Protein AF-A0A2D7Y7D8-F1 (afdb_monomer)

Structure (mmCIF, N/CA/C/O backbone):
data_AF-A0A2D7Y7D8-F1
#
_entry.id   AF-A0A2D7Y7D8-F1
#
loop_
_atom_site.group_PDB
_atom_site.id
_atom_site.type_symbol
_atom_site.label_atom_id
_atom_site.label_alt_id
_atom_site.label_comp_id
_atom_site.label_asym_id
_atom_site.label_entity_id
_atom_site.label_seq_id
_atom_site.pdbx_PDB_ins_code
_atom_site.Cartn_x
_atom_site.Cartn_y
_atom_site.Cartn_z
_atom_site.occupancy
_atom_site.B_iso_or_equiv
_atom_site.auth_seq_id
_atom_site.auth_comp_id
_atom_site.auth_asym_id
_atom_site.auth_atom_id
_atom_site.pdbx_PDB_model_num
ATOM 1 N N . MET A 1 1 ? 5.379 -51.822 1.912 1.00 46.72 1 MET A N 1
ATOM 2 C CA . MET A 1 1 ? 4.355 -51.139 2.737 1.00 46.72 1 MET A CA 1
ATOM 3 C C . MET A 1 1 ? 4.712 -49.695 3.145 1.00 46.72 1 MET A C 1
ATOM 5 O O . MET A 1 1 ? 3.812 -48.999 3.579 1.00 46.72 1 MET A O 1
ATOM 9 N N . MET A 1 2 ? 5.951 -49.195 2.959 1.00 44.06 2 MET A N 1
ATOM 10 C CA . MET A 1 2 ? 6.386 -47.842 3.401 1.00 44.06 2 MET A CA 1
ATOM 11 C C . MET A 1 2 ? 6.453 -46.767 2.281 1.00 44.06 2 MET A C 1
ATOM 13 O O . MET A 1 2 ? 6.781 -45.622 2.553 1.00 44.06 2 MET A O 1
ATOM 17 N N . PHE A 1 3 ? 6.157 -47.098 1.015 1.00 42.62 3 PHE A N 1
ATOM 18 C CA . PHE A 1 3 ? 6.289 -46.154 -0.120 1.00 42.62 3 PHE A CA 1
ATOM 19 C C . PHE A 1 3 ? 4.970 -45.507 -0.575 1.00 42.62 3 PHE A C 1
ATOM 21 O O . PHE A 1 3 ? 4.984 -44.538 -1.328 1.00 42.62 3 PHE A O 1
ATOM 28 N N . PHE A 1 4 ? 3.827 -46.006 -0.096 1.00 38.84 4 PHE A N 1
ATOM 29 C CA . PHE A 1 4 ? 2.503 -45.505 -0.481 1.00 38.84 4 PHE A CA 1
ATOM 30 C C . PHE A 1 4 ? 2.173 -44.159 0.188 1.00 38.84 4 PHE A C 1
ATOM 32 O O . PHE A 1 4 ? 1.620 -43.263 -0.441 1.00 38.84 4 PHE A O 1
ATOM 39 N N . PHE A 1 5 ? 2.598 -43.972 1.442 1.00 34.97 5 PHE A N 1
ATOM 40 C CA . PHE A 1 5 ? 2.366 -42.733 2.191 1.00 34.97 5 PHE A CA 1
ATOM 41 C C . PHE A 1 5 ? 3.172 -41.540 1.656 1.00 34.97 5 PHE A C 1
ATOM 43 O O . PHE A 1 5 ? 2.684 -40.416 1.706 1.00 34.97 5 PHE A O 1
ATOM 50 N N . VAL A 1 6 ? 4.354 -41.768 1.071 1.00 47.09 6 VAL A N 1
ATOM 51 C CA . VAL A 1 6 ? 5.163 -40.693 0.464 1.00 47.09 6 VAL A CA 1
ATOM 52 C C . VAL A 1 6 ? 4.475 -40.133 -0.785 1.00 47.09 6 VAL A C 1
ATOM 54 O O . VAL A 1 6 ? 4.407 -38.921 -0.956 1.00 47.09 6 VAL A O 1
ATOM 57 N N . TRP A 1 7 ? 3.871 -40.994 -1.609 1.00 41.38 7 TRP A N 1
ATOM 58 C CA . TRP A 1 7 ? 3.142 -40.569 -2.809 1.00 41.38 7 TRP A CA 1
ATOM 59 C C . TRP A 1 7 ? 1.874 -39.766 -2.495 1.00 41.38 7 TRP A C 1
ATOM 61 O O . TRP A 1 7 ? 1.593 -38.785 -3.178 1.00 41.38 7 TRP A O 1
ATOM 71 N N . VAL A 1 8 ? 1.142 -40.124 -1.437 1.00 49.38 8 VAL A N 1
ATOM 72 C CA . VAL A 1 8 ? -0.073 -39.399 -1.021 1.00 49.38 8 VAL A CA 1
ATOM 73 C C . VAL A 1 8 ? 0.263 -38.017 -0.451 1.00 49.38 8 VAL A C 1
ATOM 75 O O . VAL A 1 8 ? -0.424 -37.045 -0.758 1.00 49.38 8 VAL A O 1
ATOM 78 N N . ILE A 1 9 ? 1.346 -37.899 0.323 1.00 47.47 9 ILE A N 1
ATOM 79 C CA . ILE A 1 9 ? 1.770 -36.615 0.898 1.00 47.47 9 ILE A CA 1
ATOM 80 C C . ILE A 1 9 ? 2.345 -35.699 -0.194 1.00 47.47 9 ILE A C 1
ATOM 82 O O . ILE A 1 9 ? 1.999 -34.521 -0.239 1.00 47.47 9 ILE A O 1
ATOM 86 N N . SER A 1 10 ? 3.139 -36.225 -1.134 1.00 43.53 10 SER A N 1
ATOM 87 C CA . SER A 1 10 ? 3.624 -35.445 -2.281 1.00 43.53 10 SER A CA 1
ATOM 88 C C . SER A 1 10 ? 2.491 -35.017 -3.219 1.00 43.53 10 SER A C 1
ATOM 90 O O . SER A 1 10 ? 2.490 -33.876 -3.669 1.00 43.53 10 SER A O 1
ATOM 92 N N . ALA A 1 11 ? 1.488 -35.869 -3.459 1.00 52.97 11 ALA A N 1
ATOM 93 C CA . ALA A 1 11 ? 0.309 -35.500 -4.242 1.00 52.97 11 ALA A CA 1
ATOM 94 C C . ALA A 1 11 ? -0.536 -34.422 -3.544 1.00 52.97 11 ALA A C 1
ATOM 96 O O . ALA A 1 11 ? -1.036 -33.522 -4.212 1.00 52.97 11 ALA A O 1
ATOM 97 N N . ALA A 1 12 ? -0.653 -34.456 -2.213 1.00 51.31 12 ALA A N 1
ATOM 98 C CA . ALA A 1 12 ? -1.360 -33.430 -1.450 1.00 51.31 12 ALA A CA 1
ATOM 99 C C . ALA A 1 12 ? -0.621 -32.083 -1.470 1.00 51.31 12 ALA A C 1
ATOM 101 O O . ALA A 1 12 ? -1.248 -31.053 -1.702 1.00 51.31 12 ALA A O 1
ATOM 102 N N . VAL A 1 13 ? 0.708 -32.086 -1.308 1.00 53.34 13 VAL A N 1
ATOM 103 C CA . VAL A 1 13 ? 1.523 -30.864 -1.394 1.00 53.34 13 VAL A CA 1
ATOM 104 C C . VAL A 1 13 ? 1.491 -30.293 -2.808 1.00 53.34 13 VAL A C 1
ATOM 106 O O . VAL A 1 13 ? 1.259 -29.102 -2.959 1.00 53.34 13 VAL A O 1
ATOM 109 N N . VAL A 1 14 ? 1.620 -31.124 -3.847 1.00 55.75 14 VAL A N 1
ATOM 110 C CA . VAL A 1 14 ? 1.526 -30.664 -5.240 1.00 55.75 14 VAL A CA 1
ATOM 111 C C . VAL A 1 14 ? 0.123 -30.159 -5.555 1.00 55.75 14 VAL A C 1
ATOM 113 O O . VAL A 1 14 ? 0.012 -29.108 -6.161 1.00 55.75 14 VAL A O 1
ATOM 116 N N . THR A 1 15 ? -0.946 -30.818 -5.104 1.00 53.66 15 THR A N 1
ATOM 117 C CA . THR A 1 15 ? -2.326 -30.369 -5.368 1.00 53.66 15 THR A CA 1
ATOM 118 C C . THR A 1 15 ? -2.650 -29.066 -4.637 1.00 53.66 15 THR A C 1
ATOM 120 O O . THR A 1 15 ? -3.252 -28.174 -5.225 1.00 53.66 15 THR A O 1
ATOM 123 N N . VAL A 1 16 ? -2.213 -28.909 -3.384 1.00 56.31 16 VAL A N 1
ATOM 124 C CA . VAL A 1 16 ? -2.367 -27.654 -2.629 1.00 56.31 16 VAL A CA 1
ATOM 125 C C . VAL A 1 16 ? -1.513 -26.548 -3.241 1.00 56.31 16 VAL A C 1
ATOM 127 O O . VAL A 1 16 ? -2.012 -25.444 -3.430 1.00 56.31 16 VAL A O 1
ATOM 130 N N . SER A 1 17 ? -0.266 -26.831 -3.620 1.00 54.75 17 SER A N 1
ATOM 131 C CA . SER A 1 17 ? 0.581 -25.873 -4.330 1.00 54.75 17 SER A CA 1
ATOM 132 C C . SER A 1 17 ? -0.008 -25.496 -5.683 1.00 54.75 17 SER A C 1
ATOM 134 O O . SER A 1 17 ? -0.033 -24.318 -5.989 1.00 54.75 17 SER A O 1
ATOM 136 N N . TYR A 1 18 ? -0.555 -26.435 -6.454 1.00 56.44 18 TYR A N 1
ATOM 137 C CA . TYR A 1 18 ? -1.160 -26.154 -7.758 1.00 56.44 18 TYR A CA 1
ATOM 138 C C . TYR A 1 18 ? -2.488 -25.402 -7.626 1.00 56.44 18 TYR A C 1
ATOM 140 O O . TYR A 1 18 ? -2.780 -24.551 -8.453 1.00 56.44 18 TYR A O 1
ATOM 148 N N . LEU A 1 19 ? -3.272 -25.644 -6.569 1.00 55.91 19 L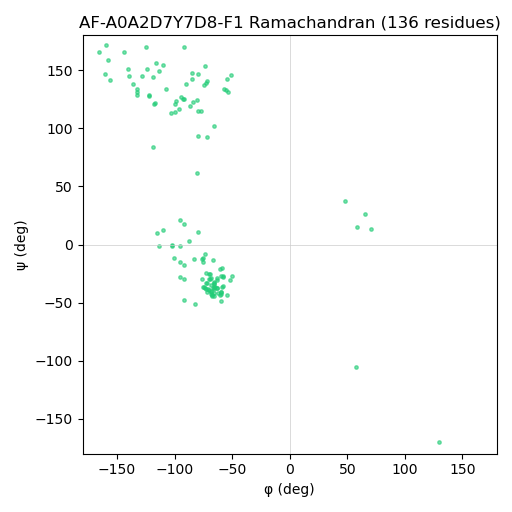EU A N 1
ATOM 149 C CA . LEU A 1 19 ? -4.485 -24.872 -6.268 1.00 55.91 19 LEU A CA 1
ATOM 150 C C . LEU A 1 19 ? -4.169 -23.462 -5.744 1.00 55.91 19 LEU A C 1
ATOM 152 O O . LEU A 1 19 ? -4.905 -22.524 -6.043 1.00 55.91 19 LEU A O 1
ATOM 156 N N . LEU A 1 20 ? -3.072 -23.287 -5.001 1.00 58.81 20 LEU A N 1
ATOM 157 C CA . LEU A 1 20 ? -2.574 -21.971 -4.584 1.00 58.81 20 LEU A CA 1
ATOM 158 C C . LEU A 1 20 ? -1.916 -21.212 -5.748 1.00 58.81 20 LEU A C 1
ATOM 160 O O . LEU A 1 20 ? -2.098 -20.004 -5.858 1.00 58.81 20 LEU A O 1
ATOM 164 N N . GLU A 1 21 ? -1.207 -21.909 -6.638 1.00 54.25 21 GLU A N 1
ATOM 165 C CA . GLU A 1 21 ? -0.576 -21.339 -7.834 1.00 54.25 21 GLU A CA 1
ATOM 166 C C . GLU A 1 21 ? -1.617 -21.003 -8.908 1.00 54.25 21 GLU A C 1
ATOM 168 O O . GLU A 1 21 ? -1.533 -19.950 -9.530 1.00 54.25 21 GLU A O 1
ATOM 173 N N . ALA A 1 22 ? -2.660 -21.822 -9.075 1.00 52.16 22 ALA A N 1
ATOM 174 C CA . ALA A 1 22 ? -3.799 -21.507 -9.937 1.00 52.16 22 ALA A CA 1
ATOM 175 C C . ALA A 1 22 ? -4.547 -20.261 -9.436 1.00 52.16 22 ALA A C 1
ATOM 177 O O . ALA A 1 22 ? -4.902 -19.407 -10.239 1.00 52.16 22 ALA A O 1
ATOM 178 N N . ARG A 1 23 ? -4.671 -20.078 -8.111 1.00 53.41 23 ARG A N 1
ATOM 179 C CA . ARG A 1 23 ? -5.191 -18.828 -7.525 1.00 53.41 23 ARG A CA 1
ATOM 180 C C . ARG A 1 23 ? -4.254 -17.625 -7.667 1.00 53.41 23 ARG A C 1
ATOM 182 O O . ARG A 1 23 ? -4.739 -16.501 -7.638 1.00 53.41 23 ARG A O 1
ATOM 189 N N . ARG A 1 24 ? -2.937 -17.830 -7.791 1.00 52.50 24 ARG A N 1
ATOM 190 C CA . ARG A 1 24 ? -1.992 -16.761 -8.172 1.00 52.50 24 ARG A CA 1
ATOM 191 C C . ARG A 1 24 ? -2.045 -16.449 -9.662 1.00 52.50 24 ARG A C 1
ATOM 193 O O . ARG A 1 24 ? -1.805 -15.314 -10.052 1.00 52.50 24 ARG A O 1
ATOM 200 N N . SER A 1 25 ? -2.385 -17.440 -10.480 1.00 44.62 25 SER A N 1
ATOM 201 C CA . SER A 1 25 ? -2.486 -17.309 -11.935 1.00 44.62 25 SER A CA 1
ATOM 202 C C . SER A 1 25 ? -3.675 -16.435 -12.354 1.00 44.62 25 SER A C 1
ATOM 204 O O . SER A 1 25 ? -3.593 -15.769 -13.378 1.00 44.62 25 SER A O 1
ATOM 206 N N . ASP A 1 26 ? -4.722 -16.334 -11.527 1.00 45.25 26 ASP A N 1
ATOM 207 C CA . ASP A 1 26 ? -5.797 -15.336 -11.683 1.00 45.25 26 ASP A CA 1
ATOM 208 C C . ASP A 1 26 ? -5.325 -13.878 -11.460 1.00 45.25 26 ASP A C 1
ATOM 210 O O . ASP A 1 26 ? -6.014 -12.934 -11.839 1.00 45.25 26 ASP A O 1
ATOM 214 N N . GLY A 1 27 ? -4.126 -13.656 -10.902 1.00 42.94 27 GLY A N 1
ATOM 215 C CA . GLY A 1 27 ? -3.497 -12.330 -10.836 1.00 42.94 27 GLY A CA 1
ATOM 216 C C . GLY A 1 27 ? -2.941 -11.838 -12.180 1.00 42.94 27 GLY A C 1
ATOM 217 O O . GLY A 1 27 ? -2.530 -10.682 -12.284 1.00 42.94 27 GLY A O 1
ATOM 218 N N . ALA A 1 28 ? -2.928 -12.691 -13.213 1.00 43.56 28 ALA A N 1
ATOM 219 C CA . ALA A 1 28 ? -2.267 -12.426 -14.490 1.00 43.56 28 ALA A CA 1
ATOM 220 C C . ALA A 1 28 ? -3.010 -11.442 -15.417 1.00 43.56 28 ALA A C 1
ATOM 222 O O . ALA A 1 28 ? -2.395 -10.952 -16.361 1.00 43.56 28 ALA A O 1
ATOM 223 N N . GLU A 1 29 ? -4.272 -11.090 -15.141 1.00 40.62 29 GLU A N 1
ATOM 224 C CA . GLU A 1 29 ? -5.015 -10.084 -15.932 1.00 40.62 29 GLU A CA 1
ATOM 225 C C . GLU A 1 29 ? -5.340 -8.796 -15.145 1.00 40.62 29 GLU A C 1
ATOM 227 O O . GLU A 1 29 ? -5.883 -7.843 -15.698 1.00 40.62 29 GLU A O 1
ATOM 232 N N . ALA A 1 30 ? -4.962 -8.715 -13.862 1.00 41.19 30 ALA A N 1
ATOM 233 C CA . ALA A 1 30 ? -5.316 -7.610 -12.958 1.00 41.19 30 ALA A CA 1
ATOM 234 C C . ALA A 1 30 ? -4.242 -6.507 -12.851 1.00 41.19 30 ALA A C 1
ATOM 236 O O . ALA A 1 30 ? -4.214 -5.734 -11.894 1.00 41.19 30 ALA A O 1
ATOM 237 N N . GLY A 1 31 ? -3.357 -6.405 -13.841 1.00 44.72 31 GLY A N 1
ATOM 238 C CA . GLY A 1 31 ? -2.549 -5.211 -14.068 1.00 44.72 31 GLY A CA 1
ATOM 239 C C . GLY A 1 31 ? -3.366 -4.161 -14.815 1.00 44.72 31 GLY A C 1
ATOM 240 O O . GLY A 1 31 ? -3.010 -3.819 -15.937 1.00 44.72 31 GLY A O 1
ATOM 241 N N . ALA A 1 32 ? -4.472 -3.678 -14.238 1.00 48.97 32 ALA A N 1
ATOM 242 C CA . ALA A 1 32 ? -5.119 -2.483 -14.774 1.00 48.97 32 ALA A CA 1
ATOM 243 C C . ALA A 1 32 ? -4.048 -1.376 -14.848 1.00 48.97 32 ALA A C 1
ATOM 245 O O . ALA A 1 32 ? -3.213 -1.232 -13.959 1.00 48.97 32 ALA A O 1
ATOM 246 N N . GLU A 1 33 ? -3.933 -0.700 -15.980 1.00 56.22 33 GLU A N 1
ATOM 247 C CA . GLU A 1 33 ? -2.739 0.084 -16.289 1.00 56.22 33 GLU A CA 1
ATOM 248 C C . GLU A 1 33 ? -2.593 1.266 -15.318 1.00 56.22 33 GLU A C 1
ATOM 250 O O . GLU A 1 33 ? -3.257 2.293 -15.460 1.00 56.22 33 GLU A O 1
ATOM 255 N N . ALA A 1 34 ? -1.701 1.146 -14.327 1.00 60.44 34 ALA A N 1
ATOM 256 C CA . ALA A 1 34 ? -1.222 2.312 -13.599 1.00 60.44 34 ALA A CA 1
ATOM 257 C C . ALA A 1 34 ? -0.664 3.303 -14.624 1.00 60.44 34 ALA A C 1
ATOM 259 O O . ALA A 1 34 ? 0.092 2.901 -15.519 1.00 60.44 34 ALA A O 1
ATOM 260 N N . LEU A 1 35 ? -1.035 4.585 -14.504 1.00 71.12 35 LEU A N 1
ATOM 261 C CA . LEU A 1 35 ? -0.709 5.575 -15.529 1.00 71.12 35 LEU A CA 1
ATOM 262 C C . LEU A 1 35 ? 0.793 5.543 -15.867 1.00 71.12 35 LEU A C 1
ATOM 264 O O . LEU A 1 35 ? 1.626 5.391 -14.962 1.00 71.12 35 LEU A O 1
ATOM 268 N N . PRO A 1 36 ? 1.170 5.794 -17.139 1.00 75.38 36 PRO A N 1
ATOM 269 C CA . PRO A 1 36 ? 2.567 5.827 -17.569 1.00 75.38 36 PRO A CA 1
ATOM 270 C C . PRO A 1 36 ? 3.461 6.716 -16.694 1.00 75.38 36 PRO A C 1
ATOM 272 O O . PRO A 1 36 ? 4.644 6.439 -16.552 1.00 75.38 36 PRO A O 1
ATOM 275 N N . ALA A 1 37 ? 2.901 7.747 -16.051 1.00 81.25 37 ALA A N 1
ATOM 276 C CA . ALA A 1 37 ? 3.617 8.627 -15.129 1.00 81.25 37 ALA A CA 1
ATOM 277 C C . ALA A 1 37 ? 4.257 7.898 -13.929 1.00 81.25 37 ALA A C 1
ATOM 279 O O . ALA A 1 37 ? 5.342 8.292 -13.492 1.00 81.25 37 ALA A O 1
ATOM 280 N N . LEU A 1 38 ? 3.601 6.861 -13.393 1.00 86.38 38 LEU A N 1
ATOM 281 C CA . LEU A 1 38 ? 4.138 6.030 -12.312 1.00 86.38 38 LEU A CA 1
ATOM 282 C C . LEU A 1 38 ? 5.074 4.962 -12.885 1.00 86.38 38 LEU A C 1
ATOM 284 O O . LEU A 1 38 ? 6.225 4.844 -12.465 1.00 86.38 38 LEU A O 1
ATOM 288 N N . THR A 1 39 ? 4.593 4.229 -13.889 1.00 85.19 39 THR A N 1
ATOM 289 C CA . THR A 1 39 ? 5.292 3.077 -14.468 1.00 85.19 39 THR A CA 1
ATOM 290 C C . THR A 1 39 ? 6.594 3.471 -15.171 1.00 85.19 39 THR A C 1
ATOM 292 O O . THR A 1 39 ? 7.581 2.744 -15.088 1.00 85.19 39 THR A O 1
ATOM 295 N N . ASP A 1 40 ? 6.672 4.642 -15.805 1.00 87.88 40 ASP A N 1
ATOM 296 C CA . ASP A 1 40 ? 7.902 5.107 -16.457 1.00 87.88 40 ASP A CA 1
ATOM 297 C C . ASP A 1 40 ? 9.018 5.446 -15.455 1.00 87.88 40 ASP A C 1
ATOM 299 O O . ASP A 1 40 ? 10.201 5.250 -15.733 1.00 87.88 40 ASP A O 1
ATOM 303 N N . LYS A 1 41 ? 8.665 5.856 -14.234 1.00 88.00 41 LYS A N 1
ATOM 304 C CA . LYS A 1 41 ? 9.656 6.108 -13.178 1.00 88.00 41 LYS A CA 1
ATOM 305 C C . LYS A 1 41 ? 10.213 4.823 -12.567 1.00 88.00 41 LYS A C 1
ATOM 307 O O . LYS A 1 41 ? 11.239 4.876 -11.891 1.00 88.00 41 LYS A O 1
ATOM 312 N N . LEU A 1 42 ? 9.565 3.678 -12.793 1.00 89.81 42 LEU A N 1
ATOM 313 C CA . LEU A 1 42 ? 10.007 2.398 -12.252 1.00 89.81 42 LEU A CA 1
ATOM 314 C C . LEU A 1 42 ? 11.153 1.787 -13.078 1.00 89.81 42 LEU A C 1
ATOM 316 O O . LEU A 1 42 ? 11.174 1.898 -14.312 1.00 89.81 42 LEU A O 1
ATOM 320 N N . PRO A 1 43 ? 12.081 1.060 -12.425 1.00 87.62 43 PRO A N 1
ATOM 321 C CA . PRO A 1 43 ? 13.056 0.224 -13.115 1.00 87.62 43 PRO A CA 1
ATOM 322 C C . PRO A 1 43 ? 12.368 -0.769 -14.056 1.00 87.62 43 PRO A C 1
ATOM 324 O O . PRO A 1 43 ? 11.344 -1.352 -13.704 1.00 87.62 43 PRO A O 1
ATOM 327 N N . HIS A 1 44 ? 12.963 -1.033 -15.225 1.00 85.88 44 HIS A N 1
ATOM 328 C CA . HIS A 1 44 ? 12.354 -1.858 -16.283 1.00 85.88 44 HIS A CA 1
ATOM 329 C C . HIS A 1 44 ? 11.859 -3.238 -15.808 1.00 85.88 44 HIS A C 1
ATOM 331 O O . HIS A 1 44 ? 10.873 -3.755 -16.327 1.00 85.88 44 HIS A O 1
ATOM 337 N N . ARG A 1 45 ? 12.518 -3.819 -14.797 1.00 86.50 45 ARG A N 1
ATOM 338 C CA . ARG A 1 45 ? 12.145 -5.115 -14.210 1.00 86.50 45 ARG A CA 1
ATOM 339 C C . ARG A 1 45 ? 10.794 -5.084 -13.489 1.00 86.50 45 ARG A C 1
ATOM 341 O O . ARG A 1 45 ? 10.092 -6.081 -13.537 1.00 86.50 45 ARG A O 1
ATOM 348 N N . LEU A 1 46 ? 10.434 -3.956 -12.871 1.00 87.81 46 LEU A N 1
ATOM 349 C CA . LEU A 1 46 ? 9.221 -3.812 -12.057 1.00 87.81 46 LEU A CA 1
ATOM 350 C C . LEU A 1 46 ? 8.038 -3.228 -12.839 1.00 87.81 46 LEU A C 1
ATOM 352 O O . LEU A 1 46 ? 6.904 -3.328 -12.393 1.00 87.81 46 LEU A O 1
ATOM 356 N N . ARG A 1 47 ? 8.276 -2.637 -14.022 1.00 85.81 47 ARG A N 1
ATOM 357 C CA . ARG A 1 47 ? 7.233 -1.969 -14.832 1.00 85.81 47 ARG A CA 1
ATOM 358 C C . ARG A 1 47 ? 6.063 -2.872 -15.227 1.00 85.81 47 ARG A C 1
ATOM 360 O O . ARG A 1 47 ? 4.982 -2.373 -15.500 1.00 85.81 47 ARG A O 1
ATOM 367 N N . ARG A 1 48 ? 6.307 -4.179 -15.329 1.00 83.75 48 ARG A N 1
ATOM 368 C CA . ARG A 1 48 ? 5.307 -5.190 -15.709 1.00 83.75 48 ARG A CA 1
ATOM 369 C C . ARG A 1 48 ? 4.782 -5.981 -14.514 1.00 83.75 48 ARG A C 1
ATOM 371 O O . ARG A 1 48 ? 3.986 -6.892 -14.697 1.00 83.75 48 ARG A O 1
ATOM 378 N N . SER A 1 49 ? 5.274 -5.686 -13.316 1.00 86.75 49 SER A N 1
ATOM 379 C CA . SER A 1 49 ? 4.907 -6.417 -12.113 1.00 86.75 49 SER A CA 1
ATOM 380 C C . SER A 1 49 ? 3.689 -5.765 -11.462 1.00 86.75 49 SER A C 1
ATOM 382 O O . SER A 1 49 ? 3.646 -4.534 -11.385 1.00 86.75 49 SER A O 1
ATOM 384 N N . PRO A 1 50 ? 2.718 -6.554 -10.969 1.00 87.19 50 PRO A N 1
ATOM 385 C CA . PRO A 1 50 ? 1.564 -6.013 -10.265 1.00 87.19 50 PRO A CA 1
ATOM 386 C C . PRO A 1 50 ? 1.996 -5.166 -9.068 1.00 87.19 50 PRO A C 1
ATOM 388 O O . PRO A 1 50 ? 2.869 -5.565 -8.288 1.00 87.19 50 PRO A O 1
ATOM 391 N N . ILE A 1 51 ? 1.386 -3.989 -8.928 1.00 91.94 51 ILE A N 1
ATOM 392 C CA . ILE A 1 51 ? 1.625 -3.097 -7.794 1.00 91.94 51 ILE A CA 1
ATOM 393 C C . ILE A 1 51 ? 0.802 -3.601 -6.612 1.00 91.94 51 ILE A C 1
ATOM 395 O O . ILE A 1 51 ? -0.416 -3.726 -6.697 1.00 91.94 51 ILE A O 1
ATOM 399 N N . LEU A 1 52 ? 1.475 -3.856 -5.495 1.00 93.06 52 LEU A N 1
ATOM 400 C CA . LEU A 1 52 ? 0.865 -4.338 -4.262 1.00 93.06 52 LEU A CA 1
ATOM 401 C C . LEU A 1 52 ? 0.463 -3.183 -3.343 1.00 93.06 52 LEU A C 1
ATOM 403 O O . LEU A 1 52 ? -0.646 -3.146 -2.812 1.00 93.06 52 LEU A O 1
ATOM 407 N N . ALA A 1 53 ? 1.379 -2.236 -3.144 1.00 94.25 53 ALA A N 1
ATOM 408 C CA . ALA A 1 53 ? 1.172 -1.090 -2.273 1.00 94.25 53 ALA A CA 1
ATOM 409 C C . ALA A 1 53 ? 2.099 0.070 -2.632 1.00 94.25 53 ALA A C 1
ATOM 411 O O . ALA A 1 53 ? 3.161 -0.111 -3.228 1.00 94.25 53 ALA A O 1
ATOM 412 N N . LEU A 1 54 ? 1.702 1.267 -2.215 1.00 95.00 54 LEU A N 1
ATOM 413 C CA . LEU A 1 54 ? 2.477 2.493 -2.328 1.00 95.00 54 LEU A CA 1
ATOM 414 C C . LEU A 1 54 ? 2.666 3.094 -0.938 1.00 95.00 54 LEU A C 1
ATOM 416 O O . LEU A 1 54 ? 1.684 3.329 -0.230 1.00 95.00 54 LEU A O 1
ATOM 420 N N . THR A 1 55 ? 3.910 3.406 -0.591 1.00 94.06 55 THR A N 1
ATOM 421 C CA . THR A 1 55 ? 4.278 3.989 0.701 1.00 94.06 55 THR A CA 1
ATOM 422 C C . THR A 1 55 ? 4.988 5.319 0.486 1.00 94.06 55 THR A C 1
ATOM 424 O O . THR A 1 55 ? 5.949 5.406 -0.273 1.00 94.06 55 THR A O 1
ATOM 427 N N . ALA A 1 56 ? 4.520 6.376 1.145 1.00 93.25 56 ALA A N 1
ATOM 428 C CA . ALA A 1 56 ? 5.165 7.684 1.101 1.00 93.25 56 ALA A CA 1
ATOM 429 C C . ALA A 1 56 ? 6.298 7.767 2.131 1.00 93.25 56 ALA A C 1
ATOM 431 O O . ALA A 1 56 ? 6.049 7.633 3.332 1.00 93.25 56 ALA A O 1
ATOM 432 N N . GLU A 1 57 ? 7.502 8.066 1.654 1.00 91.88 57 GLU A N 1
ATOM 433 C CA . GLU A 1 57 ? 8.701 8.351 2.444 1.00 91.88 57 GLU A CA 1
ATOM 434 C C . GLU A 1 57 ? 9.155 9.784 2.123 1.00 91.88 57 GLU A C 1
ATOM 436 O O . GLU A 1 57 ? 9.970 10.027 1.232 1.00 91.88 57 GLU A O 1
ATOM 441 N N . ASP A 1 58 ? 8.555 10.760 2.808 1.00 86.81 58 ASP A N 1
ATOM 442 C CA . ASP A 1 58 ? 8.768 12.196 2.585 1.00 86.81 58 ASP A CA 1
ATOM 443 C C . ASP A 1 58 ? 8.456 12.647 1.143 1.00 86.81 58 ASP A C 1
ATOM 445 O O . ASP A 1 58 ? 7.292 12.777 0.758 1.00 86.81 58 ASP A O 1
ATOM 449 N N . HIS A 1 59 ? 9.498 12.919 0.353 1.00 87.44 59 HIS A N 1
ATOM 450 C CA . HIS A 1 59 ? 9.408 13.357 -1.045 1.00 87.44 59 HIS A CA 1
ATOM 451 C C . HIS A 1 59 ? 9.544 12.196 -2.033 1.00 87.44 59 HIS A C 1
ATOM 453 O O . HIS A 1 59 ? 9.479 12.404 -3.247 1.00 87.44 59 HIS A O 1
ATOM 459 N N . TYR A 1 60 ? 9.739 10.990 -1.510 1.00 92.00 60 TYR A N 1
ATOM 460 C CA . TYR A 1 60 ? 9.864 9.773 -2.276 1.00 92.00 60 TYR A CA 1
ATOM 461 C C . TYR A 1 60 ? 8.641 8.884 -2.080 1.00 92.00 60 TYR A C 1
ATOM 463 O O . TYR A 1 60 ? 7.951 8.916 -1.057 1.00 92.00 60 TYR A O 1
ATOM 471 N N . LEU A 1 61 ? 8.396 8.060 -3.086 1.00 94.12 61 LEU A N 1
ATOM 472 C CA . LEU A 1 61 ? 7.372 7.040 -3.073 1.00 94.12 61 LEU A CA 1
ATOM 473 C C . LEU A 1 61 ? 8.040 5.685 -3.225 1.00 94.12 61 LEU A C 1
ATOM 475 O O . LEU A 1 61 ? 8.711 5.431 -4.227 1.00 94.12 61 LEU A O 1
ATOM 479 N N . ARG A 1 62 ? 7.832 4.811 -2.248 1.00 94.62 62 ARG A N 1
ATOM 480 C CA . ARG A 1 62 ? 8.171 3.403 -2.373 1.00 94.62 62 ARG A CA 1
ATOM 481 C C . ARG A 1 62 ? 7.008 2.670 -3.016 1.00 94.62 62 ARG A C 1
ATOM 483 O O . ARG A 1 62 ? 5.897 2.657 -2.489 1.00 94.62 62 ARG A O 1
ATOM 490 N N . VAL A 1 63 ? 7.276 2.071 -4.164 1.00 94.50 63 VAL A N 1
ATOM 491 C CA . VAL A 1 63 ? 6.339 1.234 -4.904 1.00 94.50 63 VAL A CA 1
ATOM 492 C C . VAL A 1 63 ? 6.686 -0.210 -4.607 1.00 94.50 63 VAL A C 1
ATOM 494 O O . VAL A 1 63 ? 7.765 -0.672 -4.969 1.00 94.50 63 VAL A O 1
ATOM 497 N N . HIS A 1 64 ? 5.782 -0.912 -3.938 1.00 92.69 64 HIS A N 1
ATOM 498 C CA . HIS A 1 64 ? 5.904 -2.336 -3.671 1.00 92.69 64 HIS A CA 1
ATOM 499 C C . HIS A 1 64 ? 5.212 -3.103 -4.792 1.00 92.69 64 HIS A C 1
ATOM 501 O O . HIS A 1 64 ? 4.031 -2.883 -5.056 1.00 92.69 64 HIS A O 1
ATOM 507 N N . THR A 1 65 ? 5.934 -4.011 -5.434 1.00 92.12 65 THR A N 1
ATOM 508 C CA . THR A 1 65 ? 5.420 -4.907 -6.475 1.00 92.12 65 THR A CA 1
ATOM 509 C C . THR A 1 65 ? 5.714 -6.356 -6.103 1.00 92.12 65 THR A C 1
ATOM 511 O O . THR A 1 65 ? 6.492 -6.619 -5.184 1.00 92.12 65 THR A O 1
ATOM 514 N N . GLU A 1 66 ? 5.140 -7.315 -6.827 1.00 87.94 66 GLU A N 1
ATOM 515 C CA . GLU A 1 66 ? 5.472 -8.733 -6.616 1.00 87.94 66 GLU A CA 1
ATOM 516 C C . GLU A 1 66 ? 6.937 -9.076 -6.922 1.00 87.94 66 GLU A C 1
ATOM 518 O O . GLU A 1 66 ? 7.503 -9.974 -6.304 1.00 87.94 66 GLU A O 1
ATOM 523 N N . ALA A 1 67 ? 7.582 -8.345 -7.837 1.00 87.81 67 ALA A N 1
ATOM 524 C CA . ALA A 1 67 ? 8.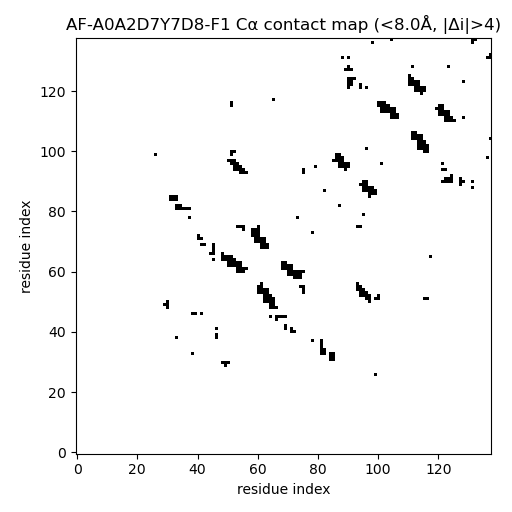980 -8.579 -8.208 1.00 87.81 67 ALA A CA 1
ATOM 525 C C . ALA A 1 67 ? 9.991 -7.826 -7.321 1.00 87.81 67 ALA A C 1
ATOM 527 O O . ALA A 1 67 ? 11.195 -7.886 -7.579 1.00 87.81 67 ALA A O 1
ATOM 528 N N . GLY A 1 68 ? 9.517 -7.109 -6.298 1.00 90.06 68 GLY A N 1
ATOM 529 C CA . GLY A 1 68 ? 10.331 -6.304 -5.388 1.00 90.06 68 GLY A CA 1
ATOM 530 C C . GLY A 1 68 ? 9.801 -4.883 -5.229 1.00 90.06 68 GLY A C 1
ATOM 531 O O . GLY A 1 68 ? 8.701 -4.554 -5.676 1.00 90.06 68 GLY A O 1
ATOM 532 N N . ASP A 1 69 ? 10.586 -4.021 -4.594 1.00 92.12 69 ASP A N 1
ATOM 533 C CA . ASP A 1 69 ? 10.248 -2.616 -4.391 1.00 92.12 69 ASP A CA 1
ATOM 534 C C . ASP A 1 69 ? 11.210 -1.662 -5.107 1.00 92.12 69 ASP A C 1
ATOM 536 O O . ASP A 1 69 ? 12.359 -1.989 -5.407 1.00 92.12 69 ASP A O 1
ATOM 540 N N . ALA A 1 70 ? 10.722 -0.457 -5.395 1.00 93.31 70 ALA A N 1
ATOM 541 C CA . ALA A 1 70 ? 11.548 0.641 -5.874 1.00 93.31 70 ALA A CA 1
ATOM 542 C C . ALA A 1 70 ? 11.135 1.962 -5.238 1.00 93.31 70 ALA A C 1
ATOM 544 O O . ALA A 1 70 ? 9.953 2.229 -5.026 1.00 93.31 70 ALA A O 1
ATOM 545 N N . LEU A 1 71 ? 12.131 2.810 -4.992 1.00 94.00 71 LEU A N 1
ATOM 546 C CA . LEU A 1 71 ? 11.943 4.170 -4.516 1.00 94.00 71 LEU A CA 1
ATOM 547 C C . LEU A 1 71 ? 12.025 5.136 -5.700 1.00 94.00 71 LEU A C 1
ATOM 549 O O . LEU A 1 71 ? 13.025 5.158 -6.418 1.00 94.00 71 LEU A O 1
ATOM 553 N N . ILE A 1 72 ? 10.986 5.940 -5.900 1.00 92.25 72 ILE A N 1
ATOM 554 C CA . ILE A 1 72 ? 10.917 6.930 -6.978 1.00 92.25 72 ILE A CA 1
ATOM 555 C C . ILE A 1 72 ? 10.660 8.328 -6.419 1.00 92.25 72 ILE A C 1
ATOM 557 O O . ILE A 1 72 ? 10.013 8.494 -5.386 1.00 92.25 72 ILE A O 1
ATOM 561 N N . LEU A 1 73 ? 11.137 9.356 -7.121 1.00 91.62 73 LEU A N 1
ATOM 562 C CA . LEU A 1 73 ? 10.829 10.747 -6.791 1.00 91.62 73 LEU A CA 1
ATOM 563 C C . LEU A 1 73 ? 9.431 11.103 -7.323 1.00 91.62 73 LEU A C 1
ATOM 565 O O . LEU A 1 73 ? 9.264 11.459 -8.495 1.00 91.62 73 LEU A O 1
ATOM 569 N N . MET A 1 74 ? 8.427 10.949 -6.465 1.00 89.88 74 MET A N 1
ATOM 570 C CA . MET A 1 74 ? 7.017 11.229 -6.734 1.00 89.88 74 MET A CA 1
ATOM 571 C C . MET A 1 74 ? 6.285 11.403 -5.400 1.00 89.88 74 MET A C 1
ATOM 573 O O . MET A 1 74 ? 6.614 10.741 -4.419 1.00 89.88 74 MET A O 1
ATOM 577 N N . ARG A 1 75 ? 5.274 12.275 -5.348 1.00 90.75 75 ARG A N 1
ATOM 578 C CA . ARG A 1 75 ? 4.421 12.399 -4.160 1.00 90.75 75 ARG A CA 1
ATOM 579 C C . ARG A 1 75 ? 3.305 11.366 -4.210 1.00 90.75 75 ARG A C 1
ATOM 581 O O . ARG A 1 75 ? 2.759 11.086 -5.274 1.00 90.75 75 ARG A O 1
ATOM 588 N N . LEU A 1 76 ? 2.887 10.876 -3.044 1.00 90.81 76 LEU A N 1
ATOM 589 C CA . LEU A 1 76 ? 1.765 9.937 -2.961 1.00 90.81 76 LEU A CA 1
ATOM 590 C C . LEU A 1 76 ? 0.473 10.510 -3.550 1.00 90.81 76 LEU A C 1
ATOM 592 O O . LEU A 1 76 ? -0.265 9.768 -4.173 1.00 90.81 76 LEU A O 1
ATOM 596 N N . SER A 1 77 ? 0.199 11.807 -3.399 1.00 89.94 77 SER A N 1
ATOM 597 C CA . SER A 1 77 ? -0.999 12.423 -3.989 1.00 89.94 77 SER A CA 1
ATOM 598 C C . SER A 1 77 ? -1.040 12.294 -5.515 1.00 89.94 77 SER A C 1
ATOM 600 O O . SER A 1 77 ? -2.089 11.979 -6.065 1.00 89.94 77 SER A O 1
ATOM 602 N N . ASP A 1 78 ? 0.101 12.480 -6.183 1.00 90.38 78 ASP A N 1
ATOM 603 C CA . ASP A 1 78 ? 0.205 12.322 -7.638 1.00 90.38 78 ASP A CA 1
ATOM 604 C C . ASP A 1 78 ? 0.105 10.841 -8.024 1.00 90.38 78 ASP A C 1
ATOM 606 O O . ASP A 1 78 ? -0.546 10.479 -9.001 1.00 90.38 78 ASP A O 1
ATOM 610 N N . ALA A 1 79 ? 0.706 9.968 -7.212 1.00 90.81 79 ALA A N 1
ATOM 611 C CA . ALA A 1 79 ? 0.628 8.529 -7.408 1.00 90.81 79 ALA A CA 1
ATOM 612 C C . ALA A 1 79 ? -0.797 7.990 -7.240 1.00 90.81 79 ALA A C 1
ATOM 614 O O . ALA A 1 79 ? -1.189 7.114 -7.996 1.00 90.81 79 ALA A O 1
ATOM 615 N N . LEU A 1 80 ? -1.584 8.538 -6.306 1.00 90.81 80 LEU A N 1
ATOM 616 C CA . LEU A 1 80 ? -2.996 8.199 -6.118 1.00 90.81 80 LEU A CA 1
ATOM 617 C C . LEU A 1 80 ? -3.814 8.498 -7.375 1.00 90.81 80 LEU A C 1
ATOM 619 O O . LEU A 1 80 ? -4.619 7.666 -7.765 1.00 90.81 80 LEU A O 1
ATOM 623 N N . ALA A 1 81 ? -3.560 9.626 -8.045 1.00 89.94 81 ALA A N 1
ATOM 624 C CA . ALA A 1 81 ? -4.184 9.918 -9.337 1.00 89.94 81 ALA A CA 1
ATOM 625 C C . ALA A 1 81 ? -3.730 8.934 -10.431 1.00 89.94 81 ALA A C 1
ATOM 627 O O . ALA A 1 81 ? -4.504 8.590 -11.319 1.00 89.94 81 ALA A O 1
ATOM 628 N N . ALA A 1 82 ? -2.486 8.449 -10.357 1.00 87.38 82 ALA A N 1
ATOM 629 C CA . ALA A 1 82 ? -1.955 7.456 -11.288 1.00 87.38 82 ALA A CA 1
ATOM 630 C C . ALA A 1 82 ? -2.516 6.041 -11.093 1.00 87.38 82 ALA A C 1
ATOM 632 O O . ALA A 1 82 ? -2.514 5.263 -12.047 1.00 87.38 82 ALA A O 1
ATOM 633 N N . VAL A 1 83 ? -2.987 5.712 -9.889 1.00 88.25 83 VAL A N 1
ATOM 634 C CA . VAL A 1 83 ? -3.582 4.411 -9.549 1.00 88.25 83 VAL A CA 1
ATOM 635 C C . VAL A 1 83 ? -5.087 4.488 -9.303 1.00 88.25 83 VAL A C 1
ATOM 637 O O . VAL A 1 83 ? -5.665 3.534 -8.805 1.00 88.25 83 VAL A O 1
ATOM 640 N N . ASP A 1 84 ? -5.739 5.594 -9.659 1.00 85.31 84 ASP A N 1
ATOM 641 C CA . ASP A 1 84 ? -7.189 5.763 -9.476 1.00 85.31 84 ASP A CA 1
ATOM 642 C C . ASP A 1 84 ? -7.998 4.745 -10.302 1.00 85.31 84 ASP A C 1
ATOM 644 O O . ASP A 1 84 ? -9.053 4.283 -9.882 1.00 85.31 84 ASP A O 1
ATOM 648 N N . ALA A 1 85 ? -7.449 4.327 -11.448 1.00 82.81 85 ALA A N 1
ATOM 649 C CA . ALA A 1 85 ? -8.009 3.263 -12.279 1.00 82.81 85 ALA A CA 1
ATOM 650 C C . ALA A 1 85 ? -7.762 1.844 -11.723 1.00 82.81 85 ALA A C 1
ATOM 652 O O . ALA A 1 85 ? -8.352 0.886 -12.223 1.00 82.81 85 ALA A O 1
ATOM 653 N N . LEU A 1 86 ? -6.886 1.687 -10.722 1.00 86.50 86 LEU A N 1
ATOM 654 C CA . LEU A 1 86 ? -6.637 0.407 -10.059 1.00 86.50 86 LEU A CA 1
ATOM 655 C C . LEU A 1 86 ? -7.656 0.169 -8.946 1.00 86.50 86 LEU A C 1
ATOM 657 O O . LEU A 1 86 ? -7.963 1.070 -8.168 1.00 86.50 86 LEU A O 1
ATOM 661 N N . ASP A 1 87 ? -8.092 -1.083 -8.785 1.00 87.94 87 ASP A N 1
ATOM 662 C CA . ASP A 1 87 ? -8.865 -1.481 -7.607 1.00 87.94 87 ASP A CA 1
ATOM 663 C C . ASP A 1 87 ? -7.953 -1.520 -6.374 1.00 87.94 87 ASP A C 1
ATOM 665 O O . ASP A 1 87 ? -7.271 -2.504 -6.068 1.00 87.94 87 ASP A O 1
ATOM 669 N N . GLY A 1 88 ? -7.914 -0.398 -5.668 1.00 91.81 88 GLY A N 1
ATOM 670 C CA . GLY A 1 88 ? -7.186 -0.234 -4.427 1.00 91.81 88 GLY A CA 1
ATOM 671 C C . GLY A 1 88 ? -7.708 0.942 -3.623 1.00 91.81 88 GLY A C 1
ATOM 672 O O . GLY A 1 88 ? -8.557 1.714 -4.063 1.00 91.81 88 GLY A O 1
ATOM 673 N N . ALA A 1 89 ? -7.220 1.066 -2.396 1.00 92.31 89 ALA A N 1
ATOM 674 C CA . ALA A 1 89 ? -7.691 2.081 -1.472 1.00 92.31 89 ALA A CA 1
ATOM 675 C C . ALA A 1 89 ? -6.554 2.680 -0.655 1.00 92.31 89 ALA A C 1
ATOM 677 O O . ALA A 1 89 ? -5.547 2.045 -0.331 1.00 92.31 89 ALA A O 1
ATOM 678 N N . ARG A 1 90 ? -6.756 3.940 -0.269 1.00 93.81 90 ARG A N 1
ATOM 679 C CA . ARG A 1 90 ? -5.879 4.634 0.665 1.00 93.81 90 ARG A CA 1
ATOM 680 C C . ARG A 1 90 ? -6.175 4.157 2.085 1.00 93.81 90 ARG A C 1
ATOM 682 O O . ARG A 1 90 ? -7.252 4.407 2.614 1.00 93.81 90 ARG A O 1
ATOM 689 N N . THR A 1 91 ? -5.212 3.493 2.712 1.00 91.69 91 THR A N 1
ATOM 690 C CA . THR A 1 91 ? -5.348 2.939 4.072 1.00 91.69 91 THR A CA 1
ATOM 691 C C . THR A 1 91 ? -4.803 3.881 5.138 1.00 91.69 91 THR A C 1
ATOM 693 O O . THR A 1 91 ? -5.289 3.922 6.271 1.00 91.69 91 THR A O 1
ATOM 696 N N . HIS A 1 92 ? -3.830 4.709 4.764 1.00 92.19 92 HIS A N 1
ATOM 697 C CA . HIS A 1 92 ? -3.229 5.719 5.619 1.00 92.19 92 HIS A CA 1
ATOM 698 C C . HIS A 1 92 ? -2.888 6.966 4.800 1.00 92.19 92 HIS A C 1
ATOM 700 O O . HIS A 1 92 ? -2.786 6.938 3.575 1.00 92.19 92 HIS A O 1
ATOM 706 N N . ARG A 1 93 ? -2.607 8.091 5.468 1.00 88.94 93 ARG A N 1
ATOM 707 C CA . ARG A 1 93 ? -2.170 9.312 4.767 1.00 88.94 93 ARG A CA 1
ATOM 708 C C . ARG A 1 93 ? -0.882 9.109 3.954 1.00 88.94 93 ARG A C 1
ATOM 710 O O . ARG A 1 93 ? -0.633 9.880 3.039 1.00 88.94 93 ARG A O 1
ATOM 717 N N . SER A 1 94 ? -0.106 8.081 4.282 1.00 92.19 94 SER A N 1
ATOM 718 C CA . SER A 1 94 ? 1.147 7.717 3.613 1.00 92.19 94 SER A CA 1
ATOM 719 C C . SER A 1 94 ? 1.065 6.361 2.908 1.00 92.19 94 SER A C 1
ATOM 721 O O . SER A 1 94 ? 2.106 5.854 2.521 1.00 92.19 94 SER A O 1
ATOM 723 N N . TRP A 1 95 ? -0.125 5.759 2.786 1.00 93.88 95 TRP A N 1
ATOM 724 C CA . TRP A 1 95 ? -0.278 4.411 2.235 1.00 93.88 95 TRP A CA 1
ATOM 725 C C . TRP A 1 95 ? -1.444 4.306 1.267 1.00 93.88 95 TRP A C 1
ATOM 727 O O . TRP A 1 95 ? -2.548 4.770 1.556 1.00 93.88 95 TRP A O 1
ATOM 737 N N . TRP A 1 96 ? -1.207 3.596 0.176 1.00 95.12 96 TRP A N 1
ATOM 738 C CA . TRP A 1 96 ? -2.233 3.040 -0.692 1.00 95.12 96 TRP A CA 1
ATOM 739 C C . TRP A 1 96 ? -1.957 1.554 -0.894 1.00 95.12 96 TRP A C 1
ATOM 741 O O . TRP A 1 96 ? -0.800 1.140 -0.930 1.00 95.12 96 TRP A O 1
ATOM 751 N N . VAL A 1 97 ? -3.009 0.752 -0.991 1.00 94.56 97 VAL A N 1
ATOM 752 C CA . VAL A 1 97 ? -2.920 -0.704 -1.107 1.00 94.56 97 VAL A CA 1
ATOM 753 C C . VAL A 1 97 ? -3.838 -1.162 -2.229 1.00 94.56 97 VAL A C 1
ATOM 755 O O . VAL A 1 97 ? -4.991 -0.735 -2.280 1.00 94.56 97 VAL A O 1
ATOM 758 N N . ALA A 1 98 ? -3.347 -2.045 -3.095 1.00 93.81 98 ALA A N 1
ATOM 759 C CA . ALA A 1 98 ? -4.173 -2.714 -4.091 1.00 93.81 98 ALA A CA 1
ATOM 760 C C . ALA A 1 98 ? -5.039 -3.783 -3.414 1.00 93.81 98 ALA A C 1
ATOM 762 O O . ALA A 1 98 ? -4.552 -4.545 -2.576 1.00 93.81 98 ALA A O 1
ATOM 763 N N . ARG A 1 99 ? -6.318 -3.884 -3.785 1.00 90.69 99 ARG A N 1
ATOM 764 C CA . ARG A 1 99 ? -7.238 -4.852 -3.170 1.00 90.69 99 ARG A CA 1
ATOM 765 C C . ARG A 1 99 ? -6.766 -6.286 -3.384 1.00 90.69 99 ARG A C 1
ATOM 767 O O . ARG A 1 99 ? -6.750 -7.069 -2.438 1.00 90.69 99 ARG A O 1
ATOM 774 N N . ALA A 1 100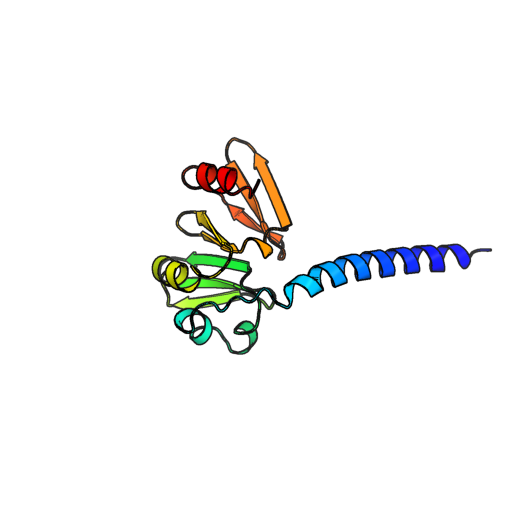 ? -6.321 -6.597 -4.599 1.00 89.88 100 ALA A N 1
ATOM 775 C CA . ALA A 1 100 ? -5.796 -7.912 -4.963 1.00 89.88 100 ALA A CA 1
ATOM 776 C C . ALA A 1 100 ? -4.550 -8.320 -4.152 1.00 89.88 100 ALA A C 1
ATOM 778 O O . ALA A 1 100 ? -4.249 -9.504 -4.036 1.00 89.88 100 ALA A O 1
ATOM 779 N N . ALA A 1 101 ? -3.836 -7.354 -3.565 1.00 90.38 101 ALA A N 1
ATOM 780 C CA . ALA A 1 101 ? -2.651 -7.614 -2.759 1.00 90.38 101 ALA A CA 1
ATOM 781 C C . ALA A 1 101 ? -2.966 -7.984 -1.305 1.00 90.38 101 ALA A C 1
ATOM 783 O O . ALA A 1 101 ? -2.057 -8.401 -0.591 1.00 90.38 101 ALA A O 1
ATOM 784 N N . VAL A 1 102 ? -4.204 -7.807 -0.830 1.00 91.00 102 VAL A N 1
ATOM 785 C CA . VAL A 1 102 ? -4.567 -8.083 0.566 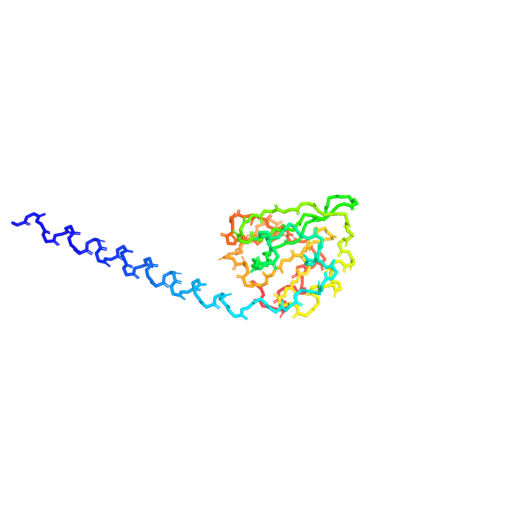1.00 91.00 102 VAL A CA 1
ATOM 786 C C . VAL A 1 102 ? -4.786 -9.580 0.767 1.00 91.00 102 VAL A C 1
ATOM 788 O O . VAL A 1 102 ? -5.730 -10.169 0.249 1.00 91.00 102 VAL A O 1
ATOM 791 N N . LYS A 1 103 ? -3.927 -10.191 1.583 1.00 89.75 103 LYS A N 1
ATOM 792 C CA . LYS A 1 103 ? -3.972 -11.611 1.961 1.00 89.75 103 LYS A CA 1
ATOM 793 C C . LYS A 1 103 ? -4.779 -11.849 3.236 1.00 89.75 103 LYS A C 1
ATOM 795 O O . LYS A 1 103 ? -5.362 -12.916 3.413 1.00 89.75 103 LYS A O 1
ATOM 800 N N . GLY A 1 104 ? -4.806 -10.873 4.137 1.00 86.00 104 GLY A N 1
ATOM 801 C CA . GLY A 1 104 ? -5.525 -10.980 5.398 1.00 86.00 104 GLY A CA 1
ATOM 802 C C . GLY A 1 104 ? -5.700 -9.635 6.079 1.00 86.00 104 GLY A C 1
ATOM 803 O O . GLY A 1 104 ? -5.051 -8.652 5.726 1.00 86.00 104 GLY A O 1
ATOM 804 N N . VAL A 1 105 ?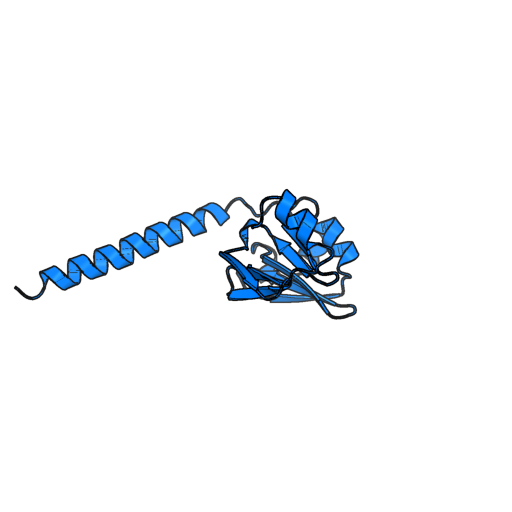 -6.586 -9.598 7.072 1.00 87.81 105 VAL A N 1
ATOM 805 C CA . VAL A 1 105 ? -6.811 -8.413 7.897 1.00 87.81 105 VAL A CA 1
ATOM 806 C C . VAL A 1 105 ? -6.825 -8.799 9.363 1.00 87.81 105 VAL A C 1
ATOM 808 O O . VAL A 1 105 ? -7.543 -9.711 9.769 1.00 87.81 105 VAL A O 1
ATOM 811 N N . SER A 1 106 ? -6.062 -8.059 10.160 1.00 84.06 106 SER A N 1
ATOM 812 C CA . SER A 1 106 ? -6.068 -8.148 11.613 1.00 84.06 106 SER A CA 1
ATOM 813 C C . SER A 1 106 ? -6.744 -6.917 12.215 1.00 84.06 106 SER A C 1
ATOM 815 O O . SER A 1 106 ? -6.486 -5.780 11.811 1.00 84.06 106 SER A O 1
ATOM 817 N N . ARG A 1 107 ? -7.633 -7.143 13.187 1.00 81.88 107 ARG A N 1
ATOM 818 C CA . ARG A 1 107 ? -8.318 -6.106 13.970 1.00 81.88 107 ARG A CA 1
ATOM 819 C C . ARG A 1 107 ? -7.907 -6.262 15.435 1.00 81.88 107 ARG A C 1
ATOM 821 O O . ARG A 1 107 ? -8.162 -7.309 16.020 1.00 81.88 107 ARG A O 1
ATOM 828 N N . GLY A 1 108 ? -7.328 -5.223 16.034 1.00 67.69 108 GLY A N 1
ATOM 829 C CA . GLY A 1 108 ? -6.916 -5.222 17.443 1.00 67.69 108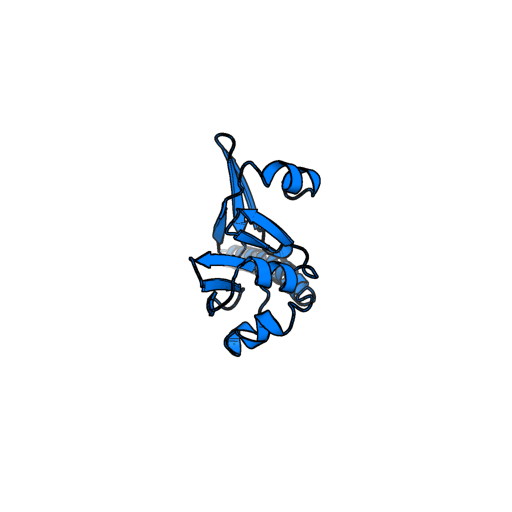 GLY A CA 1
ATOM 830 C C . GLY A 1 108 ? -6.835 -3.803 18.006 1.00 67.69 108 GLY A C 1
ATOM 831 O O . GLY A 1 108 ? -6.468 -2.881 17.282 1.00 67.69 108 GLY A O 1
ATOM 832 N N . ASP A 1 109 ? -7.239 -3.603 19.264 1.00 64.44 109 ASP A N 1
ATOM 833 C CA . ASP A 1 109 ? -7.149 -2.315 19.987 1.00 64.44 109 ASP A CA 1
ATOM 834 C C . ASP A 1 109 ? -7.674 -1.086 19.211 1.00 64.44 109 ASP A C 1
ATOM 836 O O . ASP A 1 109 ? -7.116 0.014 19.246 1.00 64.44 109 ASP A O 1
ATOM 840 N N . GLY A 1 110 ? -8.758 -1.268 18.448 1.00 66.44 110 GLY A N 1
ATOM 841 C CA . GLY A 1 110 ? -9.356 -0.201 17.637 1.00 66.44 110 GLY A CA 1
ATOM 842 C C . GLY A 1 110 ? -8.524 0.220 16.417 1.00 66.44 110 GLY A C 1
ATOM 843 O O . GLY A 1 110 ? -8.805 1.255 15.809 1.00 66.44 110 GLY A O 1
ATOM 844 N N . ARG A 1 111 ? -7.515 -0.573 16.047 1.00 73.31 111 ARG A N 1
ATOM 845 C CA . ARG A 1 111 ? -6.702 -0.436 14.836 1.00 73.31 111 ARG A CA 1
ATOM 846 C C . ARG A 1 111 ? -6.953 -1.628 13.916 1.00 73.31 111 ARG A C 1
ATOM 848 O O . ARG A 1 111 ? -7.269 -2.729 14.366 1.00 73.31 111 ARG A O 1
ATOM 855 N N . ALA A 1 112 ? -6.837 -1.388 12.618 1.00 85.31 112 ALA A N 1
ATOM 856 C CA . ALA A 1 112 ? -6.846 -2.444 11.619 1.00 85.31 112 ALA A CA 1
ATOM 857 C C . ALA A 1 112 ? -5.513 -2.432 10.872 1.00 85.31 112 ALA A C 1
ATOM 859 O O . ALA A 1 112 ? -4.919 -1.371 10.662 1.00 85.31 112 ALA A O 1
ATOM 860 N N . VAL A 1 113 ? -5.040 -3.616 10.509 1.00 88.94 113 VAL A N 1
ATOM 861 C CA . VAL A 1 113 ? -3.803 -3.825 9.758 1.00 88.94 113 VAL A CA 1
ATOM 862 C C . VAL A 1 113 ? -4.117 -4.799 8.634 1.00 88.94 113 VAL A C 1
ATOM 864 O O . VAL A 1 113 ? -4.715 -5.847 8.879 1.00 88.94 113 VAL A O 1
ATOM 867 N N . LEU A 1 114 ? -3.759 -4.434 7.405 1.00 88.12 114 LEU A N 1
ATOM 868 C CA . LEU A 1 114 ? -3.877 -5.314 6.247 1.00 88.12 114 LEU A CA 1
ATOM 869 C C . LEU A 1 114 ? -2.541 -6.026 6.047 1.00 88.12 114 LEU A C 1
ATOM 871 O O . LEU A 1 114 ? -1.506 -5.371 5.945 1.00 88.12 114 LEU A O 1
ATOM 875 N N . THR A 1 115 ? -2.565 -7.347 5.965 1.00 91.06 115 THR A N 1
ATOM 876 C CA . THR A 1 115 ? -1.402 -8.154 5.594 1.00 91.06 115 THR A CA 1
ATOM 877 C C . THR A 1 115 ? -1.437 -8.381 4.091 1.00 91.06 115 THR A C 1
ATOM 879 O O . THR A 1 115 ? -2.442 -8.861 3.558 1.00 91.06 115 THR A O 1
ATOM 882 N N . LEU A 1 116 ? -0.355 -8.029 3.403 1.00 89.25 116 LEU A N 1
ATOM 883 C CA . LEU A 1 116 ? -0.242 -8.139 1.953 1.00 89.25 116 LEU A CA 1
ATOM 884 C C . LEU A 1 116 ? 0.358 -9.484 1.512 1.00 89.25 116 LEU A C 1
ATOM 886 O O . LEU A 1 116 ? 0.881 -10.249 2.323 1.00 89.25 116 LEU A O 1
ATOM 890 N N . SER A 1 117 ? 0.312 -9.773 0.211 1.00 89.25 117 SER A N 1
ATOM 891 C CA . SER A 1 117 ? 0.868 -10.995 -0.395 1.00 89.25 117 SER A CA 1
ATOM 892 C C . SER A 1 117 ? 2.375 -11.172 -0.181 1.00 89.25 117 SER A C 1
ATOM 894 O O . SER A 1 117 ? 2.849 -12.304 -0.147 1.00 89.25 117 SER A O 1
ATOM 896 N N . ASN A 1 118 ? 3.115 -10.075 -0.005 1.00 84.62 118 ASN A N 1
ATOM 897 C CA . ASN A 1 118 ? 4.545 -10.061 0.321 1.00 84.62 118 ASN A CA 1
ATOM 898 C C . ASN A 1 118 ? 4.816 -10.025 1.840 1.00 84.62 118 ASN A C 1
ATOM 900 O O . ASN A 1 118 ? 5.897 -9.618 2.256 1.00 84.62 118 ASN A O 1
ATOM 904 N N . ASP A 1 119 ? 3.812 -10.378 2.651 1.00 86.62 119 ASP A N 1
ATOM 905 C CA . ASP A 1 119 ? 3.816 -10.342 4.118 1.00 86.62 119 ASP A CA 1
ATOM 906 C C . ASP A 1 119 ? 4.087 -8.941 4.717 1.00 86.62 119 ASP A C 1
ATOM 908 O O . ASP A 1 119 ? 4.326 -8.801 5.916 1.00 86.62 119 ASP A O 1
ATOM 912 N N . LEU A 1 120 ? 3.984 -7.879 3.904 1.00 86.38 120 LEU A N 1
ATOM 913 C CA . LEU A 1 120 ? 4.025 -6.495 4.369 1.00 86.38 120 LEU A CA 1
ATOM 914 C C . LEU A 1 120 ? 2.736 -6.150 5.120 1.00 86.38 120 LEU A C 1
ATOM 916 O O . LEU A 1 120 ? 1.636 -6.509 4.700 1.00 86.38 120 LEU A O 1
ATOM 920 N N . GLU A 1 121 ? 2.867 -5.393 6.202 1.00 90.50 121 GLU A N 1
ATOM 921 C CA . GLU A 1 121 ? 1.739 -4.935 7.005 1.00 90.50 121 GLU A CA 1
ATOM 922 C C . GLU A 1 121 ? 1.430 -3.462 6.720 1.00 90.50 121 GLU A C 1
ATOM 924 O O . GLU A 1 121 ? 2.212 -2.566 7.040 1.00 90.50 121 GLU A O 1
ATOM 929 N N . ALA A 1 122 ? 0.266 -3.204 6.124 1.00 90.06 122 ALA A N 1
ATOM 930 C CA . ALA A 1 122 ? -0.221 -1.863 5.843 1.00 90.06 122 ALA A CA 1
ATOM 931 C C . ALA A 1 122 ? -1.172 -1.392 6.962 1.00 90.06 122 ALA A C 1
ATOM 933 O O . ALA A 1 122 ? -2.252 -1.970 7.144 1.00 90.06 122 ALA A O 1
ATOM 934 N N . PRO A 1 123 ? -0.825 -0.332 7.715 1.00 90.88 123 PRO A N 1
ATOM 935 C CA . PRO A 1 123 ? -1.674 0.168 8.785 1.00 90.88 123 PRO A CA 1
ATOM 936 C C . PRO A 1 123 ? -2.905 0.879 8.220 1.00 90.88 123 PRO A C 1
ATOM 938 O O . PRO A 1 123 ? -2.810 1.685 7.293 1.00 90.88 123 PRO A O 1
ATOM 941 N N . VAL A 1 124 ? -4.060 0.652 8.841 1.00 89.38 124 VAL A N 1
ATOM 942 C CA . VAL A 1 124 ? -5.290 1.383 8.537 1.00 89.38 124 VAL A CA 1
ATOM 943 C C . VAL A 1 124 ? -5.504 2.472 9.580 1.00 89.38 124 VAL A C 1
ATOM 945 O O . VAL A 1 124 ? -5.620 2.214 10.781 1.00 89.38 124 VAL A O 1
ATOM 948 N N . SER A 1 125 ? -5.572 3.720 9.123 1.00 84.50 125 SER A N 1
ATOM 949 C CA . SER A 1 125 ? -5.869 4.853 9.997 1.00 84.50 125 SER A CA 1
ATOM 950 C C . SER A 1 125 ? -7.346 4.863 10.401 1.00 84.50 125 SER A C 1
ATOM 952 O O . SER A 1 125 ? -8.223 4.431 9.654 1.00 84.50 125 SER A O 1
ATOM 954 N N . ARG A 1 126 ? -7.647 5.454 11.563 1.00 84.75 126 ARG A N 1
ATOM 955 C CA . ARG A 1 126 ? -9.031 5.654 12.031 1.00 84.75 126 ARG A CA 1
ATOM 956 C C . ARG A 1 126 ? -9.882 6.472 11.056 1.00 84.75 126 ARG A C 1
ATOM 958 O O . ARG A 1 126 ? -11.091 6.294 11.035 1.00 84.75 126 ARG A O 1
ATOM 965 N N . THR A 1 127 ? -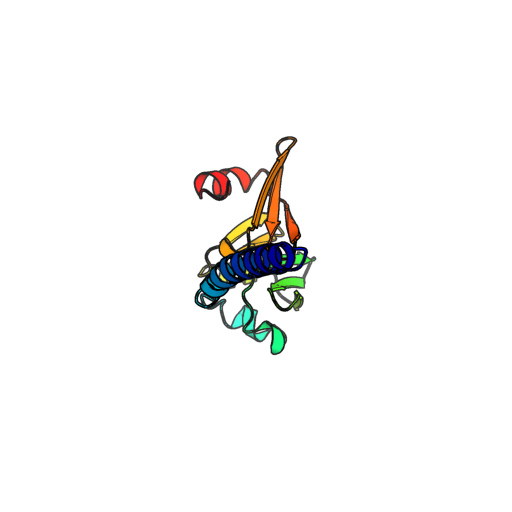9.260 7.358 10.279 1.00 86.38 127 THR A N 1
ATOM 966 C CA . THR A 1 127 ? -9.939 8.193 9.280 1.00 86.38 127 THR A CA 1
ATOM 967 C C . THR A 1 127 ? -10.366 7.381 8.060 1.00 86.38 127 THR A C 1
ATOM 969 O O . THR A 1 127 ? -11.450 7.613 7.543 1.00 86.38 127 THR A O 1
ATOM 972 N N . TYR A 1 128 ? -9.545 6.419 7.619 1.00 86.56 128 TYR A N 1
ATOM 973 C CA . TYR A 1 128 ? -9.831 5.590 6.436 1.00 86.56 128 TYR A CA 1
ATOM 974 C C . TYR A 1 128 ? -10.575 4.290 6.774 1.00 86.56 128 TYR A C 1
ATOM 976 O O . TYR A 1 128 ? -11.193 3.683 5.903 1.00 86.56 128 TYR A O 1
ATOM 984 N N . ALA A 1 129 ? -10.562 3.870 8.043 1.00 87.38 129 ALA A N 1
ATOM 985 C CA . ALA A 1 129 ? -11.226 2.652 8.497 1.00 87.38 129 ALA A CA 1
ATOM 986 C C . ALA A 1 129 ? -12.729 2.571 8.148 1.00 87.38 129 ALA A C 1
ATOM 988 O O . ALA A 1 129 ? -13.148 1.498 7.722 1.00 87.38 129 ALA A O 1
ATOM 989 N N . PRO A 1 130 ? -13.561 3.626 8.296 1.00 89.38 130 PRO A N 1
ATOM 990 C CA . PRO A 1 130 ? -14.975 3.559 7.917 1.00 89.38 130 PRO A CA 1
ATOM 991 C C . PRO A 1 130 ? -15.155 3.246 6.429 1.00 89.38 130 PRO A C 1
ATOM 993 O O . PRO A 1 130 ? -15.819 2.272 6.094 1.00 89.38 130 PRO A O 1
ATOM 996 N N . GLN A 1 131 ? -14.443 3.975 5.565 1.00 89.69 131 GLN A N 1
ATOM 997 C CA . GLN A 1 131 ? -14.509 3.808 4.113 1.00 89.69 131 GLN A CA 1
ATOM 998 C C . GLN A 1 131 ? -14.112 2.392 3.676 1.00 89.69 131 GLN A C 1
ATOM 1000 O O . GLN A 1 131 ? -14.770 1.790 2.834 1.00 89.69 131 GLN A O 1
ATOM 1005 N N . LEU A 1 132 ? -13.053 1.831 4.267 1.00 88.81 132 LEU A N 1
ATOM 1006 C CA . LEU A 1 132 ? -12.608 0.472 3.946 1.00 88.81 132 LEU A CA 1
ATOM 1007 C C . LEU A 1 132 ? -13.606 -0.599 4.412 1.00 88.81 132 LEU A C 1
ATOM 1009 O O . LEU A 1 132 ? -13.784 -1.605 3.726 1.00 88.81 132 LEU A O 1
ATOM 1013 N N . ARG A 1 133 ? -14.279 -0.382 5.549 1.00 87.75 133 ARG A N 1
ATOM 1014 C CA . ARG A 1 133 ? -15.336 -1.279 6.048 1.00 87.75 133 ARG A CA 1
ATOM 1015 C C . ARG A 1 133 ? -16.563 -1.248 5.145 1.00 87.75 133 ARG A C 1
ATOM 1017 O O . ARG A 1 133 ? -17.089 -2.301 4.808 1.00 87.75 133 ARG A O 1
ATOM 1024 N N . GLU A 1 134 ? -16.989 -0.060 4.725 1.00 88.62 134 GLU A N 1
ATOM 1025 C CA . GLU A 1 134 ? -18.100 0.113 3.780 1.00 88.62 134 GLU A CA 1
ATOM 1026 C C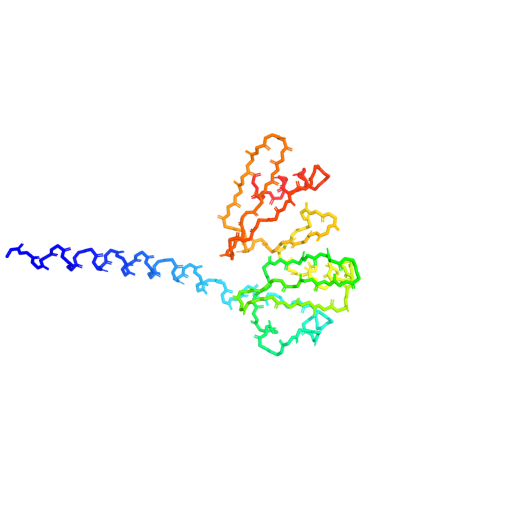 . GLU A 1 134 ? -17.778 -0.509 2.415 1.00 88.62 134 GLU A C 1
ATOM 1028 O O . GLU A 1 134 ? -18.627 -1.153 1.807 1.00 88.62 134 GLU A O 1
ATOM 1033 N N . ALA A 1 135 ? -16.523 -0.404 1.974 1.00 86.94 135 ALA A N 1
ATOM 1034 C CA . ALA A 1 135 ? -16.028 -1.014 0.743 1.00 86.94 135 ALA A CA 1
ATOM 1035 C C . ALA A 1 135 ? -15.698 -2.519 0.871 1.00 86.94 135 ALA A C 1
ATOM 1037 O O . ALA A 1 135 ? -15.052 -3.083 -0.023 1.00 86.94 135 ALA A O 1
ATOM 1038 N N . GLY A 1 136 ? -16.088 -3.163 1.979 1.00 86.75 136 GLY A N 1
ATOM 1039 C CA . GLY A 1 136 ? -15.991 -4.610 2.179 1.00 86.75 136 GLY A CA 1
ATOM 1040 C C . GLY A 1 136 ? -14.566 -5.159 2.239 1.00 86.75 136 GLY A C 1
ATOM 1041 O O . GLY A 1 136 ? -14.347 -6.315 1.893 1.00 86.75 136 GLY A O 1
ATOM 1042 N N . TRP A 1 137 ? -13.579 -4.348 2.630 1.00 82.56 137 TRP A N 1
ATOM 1043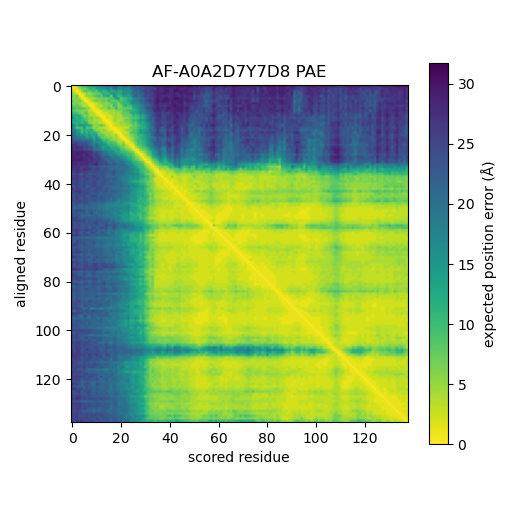 C CA . TRP A 1 137 ? -12.196 -4.820 2.774 1.00 82.56 137 TRP A CA 1
ATOM 1044 C C . TRP A 1 137 ? -12.028 -5.761 3.969 1.00 82.56 137 TRP A C 1
ATOM 1046 O O . TRP A 1 137 ? -11.130 -6.600 3.955 1.00 82.56 137 TRP A O 1
ATOM 1056 N N . TYR A 1 138 ? -12.850 -5.578 5.013 1.00 71.44 138 TYR A N 1
ATOM 1057 C CA . TYR A 1 138 ? -12.864 -6.377 6.239 1.00 71.44 138 TYR A CA 1
ATOM 1058 C C . TYR A 1 138 ? -14.081 -6.083 7.119 1.00 71.44 138 TYR A C 1
ATOM 1060 O O . TYR A 1 138 ? -14.573 -4.932 7.145 1.00 71.44 138 TYR A O 1
#

Mean predicted aligned error: 10.83 Å

Nearest PDB structures (foldseek):
  3d6w-assembly1_A  TM=8.639E-01  e=7.431E-06  Bacillus cereus ATCC 10987
  4cbv-assembly2_F  TM=7.144E-01  e=1.379E-04  Streptococcus pneumoniae
  4g4k-assembly1_A  TM=8.014E-01  e=2.124E-03  Staphylococcus aureus
  5mv9-assembly1_A  TM=3.512E-01  e=9.409E-02  Homo sapiens
  2wv6-assembly2_F  TM=5.508E-01  e=1.449E+00  Citrobacter freundii

pLDDT: mean 78.38, std 17.82, range [34.97, 95.12]

Solvent-accessible surface area (backbone atoms only — not comparable to full-atom values): 7806 Å² total; per-residue (Å²): 136,81,66,63,64,57,55,55,52,52,50,50,52,49,50,51,50,48,55,53,46,53,62,53,54,66,55,76,79,68,62,52,76,53,34,65,80,57,39,68,66,40,58,80,85,50,52,81,37,53,67,33,33,38,39,47,56,88,68,27,24,37,41,34,30,80,82,49,71,49,80,35,89,39,50,56,73,62,48,48,68,31,37,62,82,36,73,51,47,63,31,31,102,48,32,35,37,27,54,88,25,54,70,45,76,50,77,53,98,92,39,41,34,36,31,28,76,84,72,46,76,47,60,35,34,82,84,34,42,60,61,41,40,76,69,65,74,102

Secondary structure (DSSP, 8-state):
--SHHHHHHHHHHHHHHHHHHHHHHGGGG------HHHHTTS-TTTTTSPEEEEEEETTEEEEEETTEEEEEE--HHHHHHHTTTSSEEEEETTEEEEGGGEEEEEEETTEEEEEETTS-EEEEPTTTHHHHHHTT--

Radius of gyration: 18.01 Å; Cα contacts (8 Å, |Δi|>4): 202; chains: 1; bounding box: 31×64×38 Å

Foldseek 3Di:
DPVPVVVVVVVVVVVVVVVVVVVVVVCQVQPQDQACVVLVQDDPQQSNFDFFKWFDDDQWIWTQGPSGIDIGRHGVVVSCVSCVRAQWAAQDPGMIGGLSQFPDWDDDPNWIWTQGPVRDIDTGDPVCVVVCVVVVSD

Sequence (138 aa):
MMFFFVWVISAAVVTVSYLLEARRSDGAEAGAEALPALTDKLPHRLRRSPILALTAEDHYLRVHTEAGDALILMRLSDALAAVDALDGARTHRSWWVARAAVKGVSRGDGRAVLTLSNDLEAPVSRTYAPQLREAGWY